Protein AF-A0A7W0UMS9-F1 (afdb_monomer)

Solvent-accessible surface area (backbone atoms only — not comparable to full-atom values): 5933 Å² total; per-residue (Å²): 134,85,78,77,83,72,91,52,102,49,57,61,49,28,27,44,22,52,33,10,50,50,36,23,53,54,12,55,54,39,46,66,58,36,67,54,25,58,73,72,73,45,87,36,61,37,34,51,53,37,15,51,54,38,22,49,50,9,46,50,40,24,62,80,22,65,88,40,64,81,77,70,49,75,71,25,45,56,52,28,54,54,50,43,54,54,51,48,54,62,53,66,24,41,38,52,67,65,71,57,59,76,52,63,78,42,85,82,64,80

Sequence (110 aa):
MREPRRRLAVDVKAAVNLVGMMGKYLGLAALFPVPFAVGYGEPFWPFLATGAIVSGLGFALERLTAGAAQRVGVREGFLVVSVTWLMAAAFAALPYLFIGGEQLSSPLDA

Foldseek 3Di:
DDDPPPPDPFDPLLLLLLLLVLQLVLLVVLLVCQVVCVVVVHDSVQSVVLSCVRNVSSVVSNVVSVPDDNDGDPVSVVVNVVVSVVSSVVSVCRSDVVVDDPLVVDVVSD

pLDDT: mean 86.03, std 12.89, range [39.69, 97.19]

Mean predicted aligned error: 7.0 Å

Structure (mmCIF, N/CA/C/O backbone):
data_AF-A0A7W0UMS9-F1
#
_entry.id   AF-A0A7W0UMS9-F1
#
loop_
_atom_site.group_PDB
_atom_site.id
_atom_site.type_symbol
_atom_site.label_atom_id
_atom_site.label_alt_id
_atom_site.label_comp_id
_atom_site.label_asym_id
_atom_site.label_entity_id
_atom_site.label_seq_id
_atom_site.pdbx_PDB_ins_code
_atom_site.Cartn_x
_atom_site.Cartn_y
_atom_site.Cartn_z
_atom_site.occupancy
_atom_site.B_iso_or_equiv
_atom_site.auth_seq_id
_atom_site.auth_comp_id
_atom_site.auth_asym_id
_atom_site.auth_atom_id
_atom_site.pdbx_PDB_model_num
ATOM 1 N N . MET A 1 1 ? -30.066 4.953 23.344 1.00 43.75 1 MET A N 1
ATOM 2 C CA . MET A 1 1 ? -29.081 4.839 22.246 1.00 43.75 1 MET A CA 1
ATOM 3 C C . MET A 1 1 ? -28.604 3.395 22.225 1.00 43.75 1 MET A C 1
ATOM 5 O O . MET A 1 1 ? -28.157 2.920 23.257 1.00 43.75 1 MET A O 1
ATOM 9 N N . ARG A 1 2 ? -28.853 2.643 21.145 1.00 39.69 2 ARG A N 1
ATOM 10 C CA . ARG A 1 2 ? -28.538 1.205 21.084 1.00 39.69 2 ARG A CA 1
ATOM 11 C C . ARG A 1 2 ? -27.107 1.045 20.578 1.00 39.69 2 ARG A C 1
ATOM 13 O O . ARG A 1 2 ? -26.864 1.291 19.402 1.00 39.69 2 ARG A O 1
ATOM 20 N N . GLU A 1 3 ? -26.178 0.664 21.451 1.00 53.12 3 GLU A N 1
ATOM 21 C CA . GLU A 1 3 ? -24.847 0.246 21.012 1.00 53.12 3 GLU A CA 1
ATOM 22 C C . GLU A 1 3 ? -24.978 -1.033 20.168 1.00 53.12 3 GLU A C 1
ATOM 24 O O . GLU A 1 3 ? -25.588 -2.012 20.617 1.00 53.12 3 GLU A O 1
ATOM 29 N N . PRO A 1 4 ? -24.463 -1.056 18.928 1.00 54.59 4 PRO A N 1
ATOM 30 C CA . PRO A 1 4 ? -24.439 -2.278 18.147 1.00 54.59 4 PRO A CA 1
ATOM 31 C C . PRO A 1 4 ? -23.503 -3.275 18.835 1.00 54.59 4 PRO A C 1
ATOM 33 O O . PRO A 1 4 ? -22.339 -2.977 19.091 1.00 54.59 4 PRO A O 1
ATOM 36 N N . ARG A 1 5 ? -24.015 -4.475 19.135 1.00 54.78 5 ARG A N 1
ATOM 37 C CA . ARG A 1 5 ? -23.235 -5.593 19.689 1.00 54.78 5 ARG A CA 1
ATOM 38 C C . ARG A 1 5 ? -22.008 -5.856 18.804 1.00 54.78 5 ARG A C 1
ATOM 40 O O . ARG A 1 5 ? -22.137 -6.473 17.746 1.00 54.78 5 ARG A O 1
ATOM 47 N N . ARG A 1 6 ? -20.814 -5.429 19.232 1.00 59.31 6 ARG A N 1
ATOM 48 C CA . ARG A 1 6 ? -19.549 -5.873 18.631 1.00 59.31 6 ARG A CA 1
ATOM 49 C C . ARG A 1 6 ? -19.421 -7.380 18.866 1.00 59.31 6 ARG A C 1
ATOM 51 O O . ARG A 1 6 ? -19.183 -7.820 19.983 1.00 59.31 6 ARG A O 1
ATOM 58 N N . ARG A 1 7 ? -19.612 -8.178 17.810 1.00 61.56 7 ARG A N 1
ATOM 59 C CA . ARG A 1 7 ? -19.402 -9.641 17.834 1.00 61.56 7 ARG A CA 1
ATOM 60 C C . ARG A 1 7 ? -17.923 -10.032 17.958 1.00 61.56 7 ARG A C 1
ATOM 62 O O . ARG A 1 7 ? -17.635 -11.174 18.286 1.00 61.56 7 ARG A O 1
ATOM 69 N N . LEU A 1 8 ? -17.007 -9.102 17.687 1.00 70.25 8 LEU A N 1
ATOM 70 C CA . LEU A 1 8 ? -15.562 -9.301 17.741 1.00 70.25 8 LEU A CA 1
ATOM 71 C C . LEU A 1 8 ? -14.965 -8.434 18.847 1.00 70.25 8 LEU A C 1
ATOM 73 O O . LEU A 1 8 ? -15.371 -7.287 19.034 1.00 70.25 8 LEU A O 1
ATOM 77 N 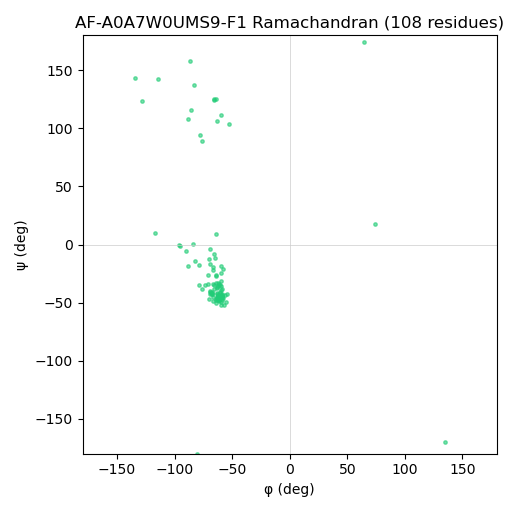N . ALA A 1 9 ? -13.961 -8.968 19.540 1.00 77.38 9 ALA A N 1
ATOM 78 C CA . ALA A 1 9 ? -13.228 -8.249 20.580 1.00 77.38 9 ALA A CA 1
ATOM 79 C C . ALA A 1 9 ? -12.352 -7.097 20.039 1.00 77.38 9 ALA A C 1
ATOM 81 O O . ALA A 1 9 ? -11.725 -6.394 20.830 1.00 77.38 9 ALA A O 1
ATOM 82 N N . VAL A 1 10 ? -12.299 -6.934 18.713 1.00 83.25 10 VAL A N 1
ATOM 83 C CA . VAL A 1 10 ? -11.507 -5.951 17.966 1.00 83.25 10 VAL A CA 1
ATOM 84 C C . VAL A 1 10 ? -12.352 -5.296 16.877 1.00 83.25 10 VAL A C 1
ATOM 86 O O . VAL A 1 10 ? -13.174 -5.956 16.235 1.00 83.25 10 VAL A O 1
ATOM 89 N N . ASP A 1 11 ? -12.130 -4.002 16.643 1.00 88.06 11 ASP A N 1
ATOM 90 C CA . ASP A 1 11 ? -12.685 -3.289 15.489 1.00 88.06 11 ASP A CA 1
ATOM 91 C C . ASP A 1 11 ? -11.924 -3.617 14.204 1.00 88.06 11 ASP A C 1
ATOM 93 O O . ASP A 1 11 ? -10.973 -2.938 13.812 1.00 88.06 11 ASP A O 1
ATOM 97 N N . VAL A 1 12 ? -12.363 -4.667 13.517 1.00 90.06 12 VAL A N 1
ATOM 98 C CA . VAL A 1 12 ? -11.757 -5.056 12.238 1.00 90.06 12 VAL A CA 1
ATOM 99 C C . VAL A 1 12 ? -11.927 -3.962 11.183 1.00 90.06 12 VAL A C 1
ATOM 101 O O . VAL A 1 12 ? -11.035 -3.777 10.364 1.00 90.06 12 VAL A O 1
ATOM 104 N N . LYS A 1 13 ? -13.026 -3.195 11.203 1.00 90.50 13 LYS A N 1
ATOM 105 C CA . LYS A 1 13 ? -13.235 -2.140 10.204 1.00 90.50 13 LYS A CA 1
ATOM 106 C C . LYS A 1 13 ? -12.252 -0.990 10.402 1.00 90.50 13 LYS A C 1
ATOM 108 O O . LYS A 1 13 ? -11.685 -0.526 9.420 1.00 90.50 13 LYS A O 1
ATOM 113 N N . ALA A 1 14 ? -12.021 -0.571 11.647 1.00 90.88 14 ALA A N 1
ATOM 114 C CA . ALA A 1 14 ? -11.019 0.450 11.953 1.00 90.88 14 ALA A CA 1
ATOM 115 C C . ALA A 1 14 ? -9.601 -0.022 11.593 1.00 90.88 14 ALA A C 1
ATOM 117 O O . ALA A 1 14 ? -8.842 0.726 10.981 1.00 90.88 14 ALA A O 1
ATOM 118 N N . ALA A 1 15 ? -9.266 -1.279 11.911 1.00 92.25 15 ALA A N 1
ATOM 119 C CA . ALA A 1 15 ? -7.971 -1.860 11.570 1.00 92.25 15 ALA A CA 1
ATOM 120 C C . ALA A 1 15 ? -7.750 -1.924 10.050 1.00 92.25 15 ALA A C 1
ATOM 122 O O . ALA A 1 15 ? -6.723 -1.465 9.560 1.00 92.25 15 ALA A O 1
ATOM 123 N N . VAL A 1 16 ? -8.730 -2.424 9.289 1.00 92.94 16 VAL A N 1
ATOM 124 C CA . VAL A 1 16 ? -8.659 -2.490 7.819 1.00 92.94 16 VAL A CA 1
ATOM 125 C C . VAL A 1 16 ? -8.576 -1.095 7.199 1.00 92.94 16 VAL A C 1
ATOM 127 O O . VAL A 1 16 ? -7.844 -0.919 6.229 1.00 92.94 16 VAL A O 1
ATOM 130 N N . ASN A 1 17 ? -9.263 -0.095 7.761 1.00 94.44 17 ASN A N 1
ATOM 131 C CA . ASN A 1 17 ? -9.156 1.283 7.284 1.00 94.44 17 ASN A CA 1
ATOM 132 C C . ASN A 1 17 ? -7.729 1.824 7.422 1.00 94.44 17 ASN A C 1
ATOM 134 O O . ASN A 1 17 ? -7.185 2.380 6.469 1.00 94.44 17 ASN A O 1
ATOM 138 N N . LEU A 1 18 ? -7.107 1.611 8.586 1.00 93.25 18 LEU A N 1
ATOM 139 C CA . LEU A 1 18 ? -5.740 2.059 8.839 1.00 93.25 18 LEU A CA 1
ATOM 140 C C . LEU A 1 18 ? -4.716 1.296 7.985 1.00 93.25 18 LEU A C 1
ATOM 142 O O . LEU A 1 18 ? -3.831 1.917 7.402 1.00 93.25 18 LEU A O 1
ATOM 146 N N . VAL A 1 19 ? -4.871 -0.023 7.845 1.00 94.25 19 VAL A N 1
ATOM 147 C CA . VAL A 1 19 ? -4.046 -0.847 6.944 1.00 94.25 19 VAL A CA 1
ATOM 148 C C . VAL A 1 19 ? -4.187 -0.371 5.497 1.00 94.25 19 VAL A C 1
ATOM 150 O O . VAL A 1 19 ? -3.184 -0.214 4.810 1.00 94.25 19 VAL A O 1
ATOM 153 N N . GLY A 1 20 ? -5.408 -0.090 5.034 1.00 93.88 20 GLY A N 1
ATOM 154 C CA . GLY A 1 20 ? -5.659 0.437 3.691 1.00 93.88 20 GLY A CA 1
ATOM 155 C C . GLY A 1 20 ? -4.966 1.779 3.456 1.00 93.88 20 GLY A C 1
ATOM 156 O O . GLY A 1 20 ? -4.291 1.961 2.443 1.00 93.88 20 GLY A O 1
ATOM 157 N N . MET A 1 21 ? -5.042 2.686 4.434 1.00 94.38 21 MET A N 1
ATOM 158 C CA . MET A 1 21 ? -4.332 3.964 4.394 1.00 94.38 21 MET A CA 1
ATOM 159 C C . MET A 1 21 ? -2.810 3.765 4.329 1.00 94.38 21 MET A C 1
ATOM 161 O O . MET A 1 21 ? -2.154 4.386 3.495 1.00 94.38 21 MET A O 1
ATOM 165 N N . MET A 1 22 ? -2.243 2.888 5.163 1.00 93.50 22 MET A N 1
ATOM 166 C CA . MET A 1 22 ? -0.810 2.570 5.137 1.00 93.50 22 MET A CA 1
ATOM 167 C C . MET A 1 22 ? -0.386 1.957 3.797 1.00 93.50 22 MET A C 1
ATOM 169 O O . MET A 1 22 ? 0.573 2.426 3.188 1.00 93.50 22 MET A O 1
ATOM 173 N N . GLY A 1 23 ? -1.134 0.968 3.301 1.00 93.38 23 GLY A N 1
ATOM 174 C CA . GLY A 1 23 ? -0.894 0.322 2.010 1.00 93.38 23 GLY A CA 1
ATOM 175 C C . GLY A 1 23 ? -0.958 1.310 0.847 1.00 93.38 23 GLY A C 1
ATOM 176 O O . GLY A 1 23 ? -0.107 1.277 -0.038 1.00 93.38 23 GLY A O 1
ATOM 177 N N . LYS A 1 24 ? -1.892 2.269 0.889 1.00 93.81 24 LYS A N 1
ATOM 178 C CA . LYS A 1 24 ? -2.000 3.337 -0.111 1.00 93.81 24 LYS A CA 1
ATOM 179 C C . LYS A 1 24 ? -0.691 4.113 -0.257 1.00 93.81 24 LYS A C 1
ATOM 181 O O . LYS A 1 24 ? -0.215 4.295 -1.377 1.00 93.81 24 LYS A O 1
ATOM 186 N N . TYR A 1 25 ? -0.115 4.550 0.863 1.00 94.19 25 TYR A N 1
ATOM 187 C CA . TYR A 1 25 ? 1.146 5.295 0.873 1.00 94.19 25 TYR A CA 1
ATOM 188 C C . TYR A 1 25 ? 2.358 4.411 0.578 1.00 94.19 25 TYR A C 1
ATOM 190 O O . TYR A 1 25 ? 3.274 4.862 -0.106 1.00 94.19 25 TYR A O 1
ATOM 198 N N . LEU A 1 26 ? 2.346 3.152 1.018 1.00 92.19 26 LEU A N 1
ATOM 199 C CA . LEU A 1 26 ? 3.398 2.194 0.689 1.00 92.19 26 LEU A CA 1
ATOM 200 C C . LEU A 1 26 ? 3.495 1.962 -0.828 1.00 92.19 26 LEU A C 1
ATOM 202 O O . LEU A 1 26 ? 4.591 1.961 -1.379 1.00 92.19 26 LEU A O 1
ATOM 206 N N . GLY A 1 27 ? 2.359 1.852 -1.523 1.00 92.25 27 GLY A N 1
ATOM 207 C CA . GLY A 1 27 ? 2.334 1.747 -2.986 1.00 92.25 27 GLY A CA 1
ATOM 208 C C . GLY A 1 27 ? 2.892 2.985 -3.684 1.00 92.25 27 GLY A C 1
ATOM 209 O O . GLY A 1 27 ? 3.630 2.864 -4.656 1.00 92.25 27 GLY A O 1
ATOM 210 N N . LEU A 1 28 ? 2.637 4.181 -3.146 1.00 94.12 28 LEU A N 1
ATOM 211 C CA . LEU A 1 28 ? 3.219 5.413 -3.685 1.00 94.12 28 LEU A CA 1
ATOM 212 C C . LEU A 1 28 ? 4.739 5.445 -3.498 1.00 94.12 28 LEU A C 1
ATOM 214 O O . LEU A 1 28 ? 5.448 5.949 -4.366 1.00 94.12 28 LEU A O 1
ATOM 218 N N . ALA A 1 29 ? 5.254 4.871 -2.408 1.00 93.19 29 ALA A N 1
ATOM 219 C CA . ALA A 1 29 ? 6.692 4.748 -2.190 1.00 93.19 29 ALA A CA 1
ATOM 220 C C . ALA A 1 29 ? 7.367 3.841 -3.235 1.00 93.19 29 ALA A C 1
ATOM 222 O O . ALA A 1 29 ? 8.526 4.073 -3.571 1.00 93.19 29 ALA A O 1
ATOM 223 N N . ALA A 1 30 ? 6.644 2.881 -3.827 1.00 91.06 30 ALA A N 1
ATOM 224 C CA . ALA A 1 30 ? 7.162 2.054 -4.921 1.00 91.06 30 ALA A CA 1
ATOM 225 C C . ALA A 1 30 ? 7.458 2.853 -6.204 1.00 91.06 30 ALA A C 1
ATOM 227 O O . ALA A 1 30 ? 8.129 2.341 -7.093 1.00 91.06 30 ALA A O 1
ATOM 228 N N . LEU A 1 31 ? 7.023 4.115 -6.301 1.00 94.00 31 LEU A N 1
ATOM 229 C CA . LEU A 1 31 ? 7.388 5.017 -7.399 1.00 94.00 31 LEU A CA 1
ATOM 230 C C . LEU A 1 31 ? 8.790 5.620 -7.232 1.00 94.00 31 LEU A C 1
ATOM 232 O O . LEU A 1 31 ? 9.367 6.105 -8.203 1.00 94.00 31 LEU A O 1
ATOM 236 N N . PHE A 1 32 ? 9.357 5.579 -6.024 1.00 95.50 32 PHE A N 1
ATOM 237 C CA . PHE A 1 32 ? 10.695 6.092 -5.733 1.00 95.50 32 PHE A CA 1
ATOM 238 C C . PHE A 1 32 ? 11.815 5.527 -6.632 1.00 95.50 32 PHE A C 1
ATOM 240 O O . PHE A 1 32 ? 12.639 6.320 -7.080 1.00 95.50 32 PHE A O 1
ATOM 247 N N . PRO A 1 33 ? 11.879 4.217 -6.948 1.00 92.75 33 PRO A N 1
ATOM 248 C CA . PRO A 1 33 ? 12.892 3.670 -7.859 1.00 92.75 33 PRO A CA 1
ATOM 249 C C . PRO A 1 33 ? 12.717 4.058 -9.340 1.00 92.75 33 PRO A C 1
ATOM 251 O O . PRO A 1 33 ? 13.645 3.859 -10.122 1.00 92.75 33 PRO A O 1
ATOM 254 N N . VAL A 1 34 ? 11.579 4.631 -9.754 1.00 95.12 34 VAL A N 1
ATOM 255 C CA . VAL A 1 34 ? 11.290 4.924 -11.175 1.00 95.12 34 VAL A CA 1
ATOM 256 C C . VAL A 1 34 ? 12.325 5.857 -11.825 1.00 95.12 34 VAL A C 1
ATOM 258 O O . VAL A 1 34 ? 12.813 5.509 -12.901 1.00 95.12 34 VAL A O 1
ATOM 261 N N . PRO A 1 35 ? 12.727 6.998 -11.223 1.00 96.94 35 PRO A N 1
ATOM 262 C CA . PRO A 1 35 ? 13.738 7.873 -11.820 1.00 96.94 35 PRO A CA 1
ATOM 263 C C . PRO A 1 35 ? 15.094 7.181 -11.996 1.00 96.94 35 PRO A C 1
ATOM 265 O O . PRO A 1 35 ? 15.788 7.441 -12.975 1.00 96.94 35 PRO A O 1
ATOM 268 N N . PHE A 1 36 ? 15.455 6.276 -11.081 1.00 96.44 36 PHE A N 1
ATOM 269 C CA . PHE A 1 36 ? 16.692 5.502 -11.174 1.00 96.44 36 PHE A CA 1
ATOM 270 C C . PHE A 1 36 ? 16.617 4.491 -12.316 1.00 96.44 36 PHE A C 1
ATOM 272 O O . PHE A 1 36 ? 17.526 4.455 -13.136 1.00 96.44 36 PHE A O 1
ATOM 279 N N . ALA A 1 37 ? 15.520 3.735 -12.429 1.00 94.12 37 ALA A N 1
ATOM 280 C CA . ALA A 1 37 ? 15.320 2.796 -13.534 1.00 94.12 37 ALA A CA 1
ATOM 281 C C . ALA A 1 37 ? 15.424 3.500 -14.898 1.00 94.12 37 ALA A C 1
ATOM 283 O O . ALA A 1 37 ? 16.140 3.037 -15.781 1.00 94.12 37 ALA A O 1
ATOM 284 N N . VAL A 1 38 ? 14.810 4.681 -15.033 1.00 96.25 38 VAL A N 1
ATOM 285 C CA . VAL A 1 38 ? 14.938 5.518 -16.238 1.00 96.25 38 VAL A CA 1
ATOM 286 C C . VAL A 1 38 ? 16.387 5.963 -16.467 1.00 96.25 38 VAL A C 1
ATOM 288 O O . VAL A 1 38 ? 16.868 5.896 -17.594 1.00 96.25 38 VAL A O 1
ATOM 291 N N . GLY A 1 39 ? 17.095 6.386 -15.415 1.00 97.19 39 GLY A N 1
ATOM 292 C CA . GLY A 1 39 ? 18.497 6.807 -15.500 1.00 97.19 39 GLY A CA 1
ATOM 293 C C . GLY A 1 39 ? 19.467 5.690 -15.903 1.00 97.19 39 GLY A C 1
ATOM 294 O O . GLY A 1 39 ? 20.436 5.961 -16.608 1.00 97.19 39 GLY A O 1
ATOM 295 N N . TYR A 1 40 ? 19.194 4.446 -15.499 1.00 95.19 40 TYR A N 1
ATOM 296 C CA . TYR A 1 40 ? 19.994 3.267 -15.850 1.00 95.19 40 TYR A CA 1
ATOM 297 C C . TYR A 1 40 ? 19.543 2.572 -17.148 1.00 95.19 40 TYR A C 1
ATOM 299 O O . TYR A 1 40 ? 20.224 1.661 -17.606 1.00 95.19 40 TYR A O 1
ATOM 307 N N . GLY A 1 41 ? 18.435 2.998 -17.767 1.00 92.56 41 GLY A N 1
ATOM 308 C CA . GLY A 1 41 ? 17.880 2.344 -18.961 1.00 92.56 41 GLY A CA 1
ATOM 309 C C . GLY A 1 41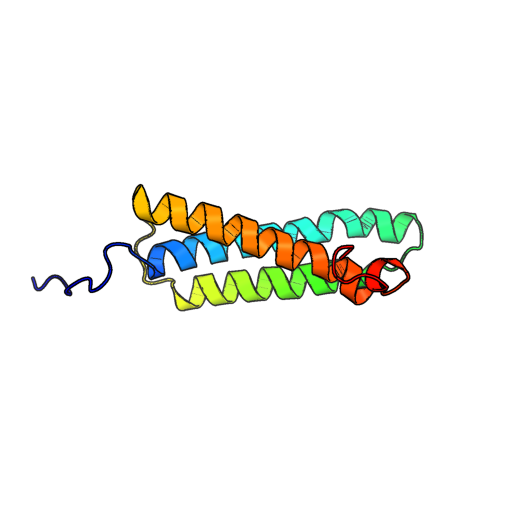 ? 17.187 1.004 -18.677 1.00 92.56 41 GLY A 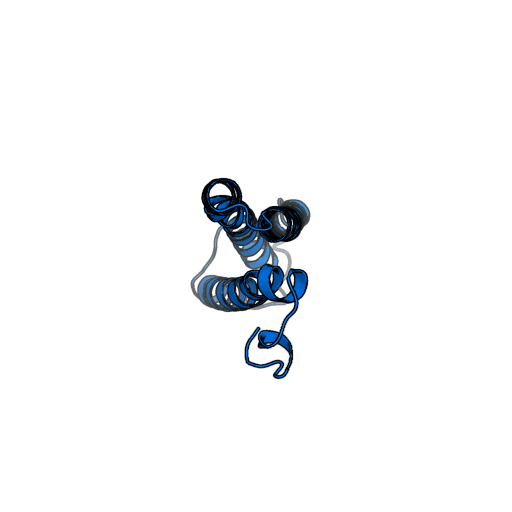C 1
ATOM 310 O O . GLY A 1 41 ? 16.963 0.224 -19.600 1.00 92.56 41 GLY A O 1
ATOM 311 N N . GLU A 1 42 ? 16.841 0.746 -17.416 1.00 91.44 42 GLU A N 1
ATOM 312 C CA . GLU A 1 42 ? 16.174 -0.473 -16.956 1.00 91.44 42 GLU A CA 1
ATOM 313 C C . GLU A 1 42 ? 14.639 -0.365 -17.070 1.00 91.44 42 GLU A C 1
ATOM 315 O O . GLU A 1 42 ? 14.076 0.741 -17.066 1.00 91.44 42 GLU A O 1
ATOM 320 N N . PRO A 1 43 ? 13.906 -1.495 -17.126 1.00 91.81 43 PRO A N 1
ATOM 321 C CA . PRO A 1 43 ? 12.447 -1.488 -17.139 1.00 91.81 43 PRO A CA 1
ATOM 322 C C . PRO A 1 43 ? 11.854 -0.815 -15.888 1.00 91.81 43 PRO A C 1
ATOM 324 O O . PRO A 1 43 ? 11.896 -1.350 -14.785 1.00 91.81 43 PRO A O 1
ATOM 327 N N . PHE A 1 44 ? 11.228 0.352 -16.061 1.00 94.38 44 PHE A N 1
ATOM 328 C CA . PHE A 1 44 ? 10.597 1.105 -14.963 1.00 94.38 44 PHE A CA 1
ATOM 329 C C . PHE A 1 44 ? 9.130 0.717 -14.708 1.00 94.38 44 PHE A C 1
ATOM 331 O O . PHE A 1 44 ? 8.571 1.011 -13.648 1.00 94.38 44 PHE A O 1
ATOM 338 N N . TRP A 1 45 ? 8.478 0.074 -15.682 1.00 94.12 45 TRP A N 1
ATOM 339 C CA . TRP A 1 45 ? 7.057 -0.274 -15.615 1.00 94.12 45 TRP A CA 1
ATOM 340 C C . TRP A 1 45 ? 6.669 -1.200 -14.439 1.00 94.12 45 TRP A C 1
ATOM 342 O O . TRP A 1 45 ? 5.562 -1.009 -13.931 1.00 94.12 45 TRP A O 1
ATOM 352 N N . PRO A 1 46 ? 7.513 -2.133 -13.934 1.00 93.69 46 PRO A N 1
ATOM 353 C CA . PRO A 1 46 ? 7.151 -2.993 -12.801 1.00 93.69 46 PRO A CA 1
ATOM 354 C C . PRO A 1 46 ? 6.881 -2.199 -11.521 1.00 93.69 46 PRO A C 1
ATOM 356 O O . PRO A 1 46 ? 5.970 -2.525 -10.757 1.00 93.69 46 PRO A O 1
ATOM 359 N N . PHE A 1 47 ? 7.627 -1.112 -11.313 1.00 93.31 47 PHE A N 1
ATOM 360 C CA . PHE A 1 47 ? 7.439 -0.195 -10.191 1.00 93.31 47 PHE A CA 1
ATOM 361 C C . PHE A 1 47 ? 6.137 0.602 -10.320 1.00 93.31 47 PHE A C 1
ATOM 363 O O . PHE A 1 47 ? 5.405 0.752 -9.342 1.00 93.31 47 PHE A O 1
ATOM 370 N N . LEU A 1 48 ? 5.798 1.044 -11.538 1.00 95.19 48 LEU A N 1
ATOM 371 C CA . LEU A 1 48 ? 4.524 1.711 -11.822 1.00 95.19 48 LEU A CA 1
ATOM 372 C C . LEU A 1 48 ? 3.331 0.773 -11.603 1.00 95.19 48 LEU A C 1
ATOM 374 O O . LEU A 1 48 ? 2.367 1.155 -10.944 1.00 95.19 48 LEU A O 1
ATOM 378 N N . ALA A 1 49 ? 3.403 -0.452 -12.130 1.00 95.06 49 ALA A N 1
ATOM 379 C CA . ALA A 1 49 ? 2.355 -1.458 -11.984 1.00 95.06 49 ALA A CA 1
ATOM 380 C C . ALA A 1 49 ? 2.152 -1.836 -10.511 1.00 95.06 49 ALA A C 1
ATOM 382 O O . ALA A 1 49 ? 1.023 -1.821 -10.020 1.00 95.06 49 ALA A O 1
ATOM 383 N N . THR A 1 50 ? 3.246 -2.0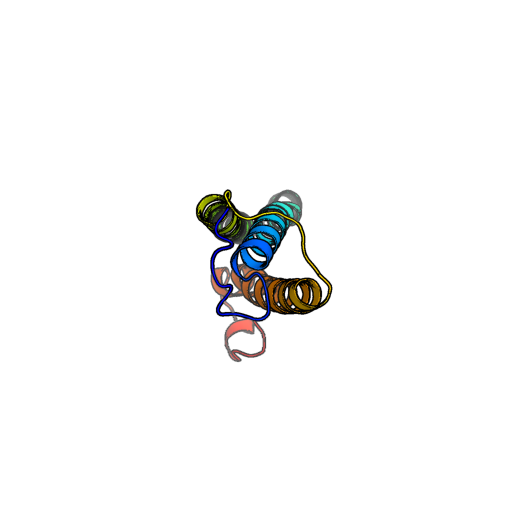89 -9.788 1.00 94.38 50 THR A N 1
ATOM 384 C CA . THR A 1 50 ? 3.217 -2.376 -8.348 1.00 94.38 50 THR A CA 1
ATOM 385 C C . THR A 1 50 ? 2.605 -1.216 -7.577 1.00 94.38 50 THR A C 1
ATOM 387 O O . THR A 1 50 ? 1.643 -1.416 -6.839 1.00 94.38 50 THR A O 1
ATOM 390 N N . GLY A 1 51 ? 3.094 0.009 -7.789 1.00 95.12 51 GLY A N 1
ATOM 391 C CA . GLY A 1 51 ? 2.564 1.187 -7.110 1.00 95.12 51 GLY A CA 1
ATOM 392 C C . GLY A 1 51 ? 1.075 1.395 -7.382 1.00 95.12 51 GLY A C 1
ATOM 393 O O . GLY A 1 51 ? 0.307 1.612 -6.448 1.00 95.12 51 GLY A O 1
ATOM 394 N N . ALA A 1 52 ? 0.633 1.235 -8.632 1.00 96.38 52 ALA A N 1
ATOM 395 C CA . ALA A 1 52 ? -0.774 1.362 -9.005 1.00 96.38 52 ALA A CA 1
ATOM 396 C C . ALA A 1 52 ? -1.666 0.303 -8.335 1.00 96.38 52 ALA A C 1
ATOM 398 O O . ALA A 1 52 ? -2.713 0.649 -7.783 1.00 96.38 52 ALA A O 1
ATOM 399 N N . ILE A 1 53 ? -1.255 -0.969 -8.345 1.00 95.25 53 ILE A N 1
ATOM 400 C CA . ILE A 1 53 ? -2.010 -2.072 -7.729 1.00 95.25 53 ILE A CA 1
ATOM 401 C C . ILE A 1 53 ? -2.108 -1.868 -6.219 1.00 95.25 53 ILE A C 1
ATOM 403 O O . ILE A 1 53 ? -3.200 -1.910 -5.650 1.00 95.25 53 ILE A O 1
ATOM 407 N N . VAL A 1 54 ? -0.973 -1.610 -5.573 1.00 95.31 54 VAL A N 1
ATOM 408 C CA . VAL A 1 54 ? -0.875 -1.484 -4.119 1.00 95.31 54 VAL A CA 1
ATOM 409 C C . VAL A 1 54 ? -1.624 -0.253 -3.628 1.00 95.31 54 VAL A C 1
ATOM 411 O O . VAL A 1 54 ? -2.451 -0.348 -2.716 1.00 95.31 54 VAL A O 1
ATOM 414 N N . SER A 1 55 ? -1.396 0.901 -4.261 1.00 95.69 55 SER A N 1
ATOM 415 C CA . SER A 1 55 ? -2.099 2.125 -3.894 1.00 95.69 55 SER A CA 1
ATOM 416 C C . SER A 1 55 ? -3.59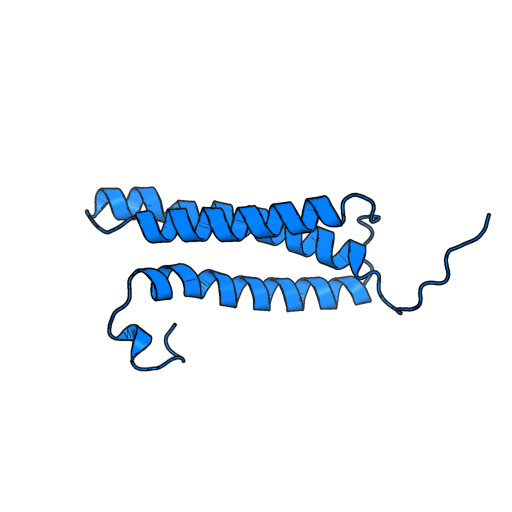2 2.039 -4.185 1.00 95.69 55 SER A C 1
ATOM 418 O O . SER A 1 55 ? -4.393 2.502 -3.371 1.00 95.69 55 SER A O 1
ATOM 420 N N . GLY A 1 56 ? -3.978 1.410 -5.298 1.00 96.75 56 GLY A N 1
ATOM 421 C CA . GLY A 1 56 ? -5.372 1.172 -5.659 1.00 96.75 56 GLY A CA 1
ATOM 422 C C . GLY A 1 56 ? -6.092 0.275 -4.653 1.00 96.75 56 GLY A C 1
ATOM 423 O O . GLY A 1 56 ? -7.187 0.613 -4.203 1.00 96.75 56 GLY A O 1
ATOM 424 N N . LEU A 1 57 ? -5.462 -0.825 -4.235 1.00 95.44 57 LEU A N 1
ATOM 425 C CA . LEU A 1 57 ? -6.020 -1.733 -3.234 1.00 95.44 57 LEU A CA 1
ATOM 426 C C . LEU A 1 57 ? -6.119 -1.064 -1.858 1.00 95.44 57 LEU A C 1
ATOM 428 O O . LEU A 1 57 ? -7.169 -1.135 -1.220 1.00 95.44 57 LEU A O 1
ATOM 432 N N . GLY A 1 58 ? -5.072 -0.358 -1.421 1.00 95.00 58 GLY A N 1
ATOM 433 C CA . GLY A 1 58 ? -5.091 0.400 -0.168 1.00 95.00 58 GLY A CA 1
ATOM 434 C C . GLY A 1 58 ? -6.203 1.453 -0.141 1.00 95.00 58 GLY A C 1
ATOM 435 O O . GLY A 1 58 ? -6.977 1.533 0.814 1.00 95.00 58 GLY A O 1
ATOM 436 N N . PHE A 1 59 ? -6.362 2.194 -1.240 1.00 95.75 59 PHE A N 1
ATOM 437 C CA . PHE A 1 59 ? -7.445 3.158 -1.410 1.00 95.75 59 PHE A CA 1
ATOM 438 C C . PHE A 1 59 ? -8.834 2.504 -1.402 1.00 95.75 59 PHE A C 1
ATOM 440 O O . PHE A 1 59 ? -9.756 3.028 -0.775 1.00 95.75 59 PHE A O 1
ATOM 447 N N . ALA A 1 60 ? -9.003 1.354 -2.061 1.00 95.62 60 ALA A N 1
ATOM 448 C CA . ALA A 1 60 ? -10.263 0.615 -2.046 1.00 95.62 60 ALA A CA 1
ATOM 449 C C . ALA A 1 60 ? -10.630 0.165 -0.624 1.00 95.62 60 ALA A C 1
ATOM 451 O O . ALA A 1 60 ? -11.761 0.380 -0.186 1.00 95.62 60 ALA A O 1
ATOM 452 N N . LEU A 1 61 ? -9.671 -0.384 0.130 1.00 93.75 61 LEU A N 1
ATOM 453 C CA . LEU A 1 61 ? -9.869 -0.773 1.529 1.00 93.75 61 LEU A CA 1
ATOM 454 C C . LEU A 1 61 ? -10.260 0.425 2.399 1.00 93.75 61 LEU A C 1
ATOM 456 O O . LEU A 1 61 ? -11.221 0.330 3.164 1.00 93.75 61 LEU A O 1
ATOM 460 N N . GLU A 1 62 ? -9.572 1.558 2.242 1.00 92.44 62 GLU A N 1
ATOM 461 C CA . GLU A 1 62 ? -9.880 2.811 2.939 1.00 92.44 62 GLU A CA 1
ATOM 462 C C . GLU A 1 62 ? -11.308 3.285 2.625 1.00 92.44 62 GLU A C 1
ATOM 464 O O . GLU A 1 62 ? -12.073 3.611 3.533 1.00 92.44 62 GLU A O 1
ATOM 469 N N . ARG A 1 63 ? -11.719 3.260 1.352 1.00 92.88 63 ARG A N 1
ATOM 470 C CA . ARG A 1 63 ? -13.062 3.686 0.930 1.00 92.88 63 ARG A CA 1
ATOM 471 C C . ARG A 1 63 ? -14.171 2.767 1.422 1.00 92.88 63 ARG A C 1
ATOM 473 O O . ARG A 1 63 ? -15.197 3.263 1.881 1.00 92.88 63 ARG A O 1
ATOM 480 N N . LEU A 1 64 ? -13.963 1.453 1.391 1.00 93.69 64 LEU A N 1
ATOM 481 C CA . LEU A 1 64 ? -14.934 0.472 1.889 1.00 93.69 64 LEU A CA 1
ATOM 482 C C . LEU A 1 64 ? -15.129 0.549 3.412 1.00 93.69 64 LEU A C 1
ATOM 484 O O . LEU A 1 64 ? -16.143 0.086 3.937 1.00 93.69 64 LEU A O 1
ATOM 488 N N . THR A 1 65 ? -14.177 1.148 4.129 1.00 91.12 65 THR A N 1
ATOM 489 C CA . THR A 1 65 ? -14.177 1.244 5.595 1.00 91.12 65 THR A CA 1
ATOM 490 C C . THR A 1 65 ? -14.250 2.677 6.124 1.00 91.12 65 THR A C 1
ATOM 492 O O . THR A 1 65 ? -14.152 2.876 7.330 1.00 91.12 65 THR A O 1
ATOM 495 N N . ALA A 1 66 ? -14.510 3.668 5.265 1.00 83.50 66 ALA A N 1
ATOM 496 C CA . ALA A 1 66 ? -14.494 5.095 5.611 1.00 83.50 66 ALA A CA 1
ATOM 497 C C . ALA A 1 66 ? -15.453 5.503 6.752 1.00 83.50 66 ALA A C 1
ATOM 499 O O . ALA A 1 66 ? -15.254 6.532 7.387 1.00 83.50 66 ALA A O 1
ATOM 500 N N . GLY A 1 67 ? -16.490 4.704 7.033 1.00 78.75 67 GLY A N 1
ATOM 501 C CA . GLY A 1 67 ? -17.413 4.926 8.154 1.00 78.75 67 GLY A CA 1
ATOM 502 C C . GLY A 1 67 ? -16.940 4.369 9.505 1.00 78.75 67 GLY A C 1
ATOM 503 O O . GLY A 1 67 ? -17.683 4.444 10.482 1.00 78.75 67 GLY A O 1
ATOM 504 N N . ALA A 1 68 ? -15.756 3.755 9.573 1.00 81.00 68 ALA A N 1
ATOM 505 C CA . ALA A 1 68 ? -15.199 3.222 10.810 1.00 81.00 68 ALA A CA 1
ATOM 506 C C . ALA A 1 68 ? -14.497 4.323 11.614 1.00 81.00 68 ALA A C 1
ATOM 508 O O . ALA A 1 68 ? -13.755 5.137 11.067 1.00 81.00 68 ALA A O 1
ATOM 509 N N . ALA A 1 69 ? -14.696 4.339 12.932 1.00 67.00 69 ALA A N 1
ATOM 510 C CA . ALA A 1 69 ? -13.940 5.237 13.792 1.00 67.00 69 ALA A CA 1
ATOM 511 C C . ALA A 1 69 ? -12.455 4.840 13.762 1.00 67.00 69 ALA A C 1
ATOM 513 O O . ALA A 1 69 ? -12.112 3.724 14.132 1.00 67.00 69 ALA A O 1
ATOM 514 N N . GLN A 1 70 ? -11.566 5.772 13.411 1.00 64.50 70 GLN A N 1
ATOM 515 C CA . GLN A 1 70 ? -10.098 5.607 13.401 1.00 64.50 70 GLN A CA 1
ATOM 516 C C . GLN A 1 70 ? -9.471 5.358 14.792 1.00 64.50 70 GLN A C 1
ATOM 518 O O . GLN A 1 70 ? -8.254 5.378 14.956 1.00 64.50 70 GLN A O 1
ATOM 523 N N . ARG A 1 71 ? -10.282 5.132 15.831 1.00 72.81 71 ARG A N 1
ATOM 524 C CA . ARG A 1 71 ? -9.785 4.848 17.178 1.00 72.81 71 ARG A CA 1
ATOM 525 C C . ARG A 1 71 ? -9.334 3.394 17.250 1.00 72.81 71 ARG A C 1
ATOM 527 O O . ARG A 1 71 ? -10.132 2.496 17.505 1.00 72.81 71 ARG A O 1
ATOM 534 N N . VAL A 1 72 ? -8.044 3.191 17.022 1.00 80.06 72 VAL A N 1
ATOM 535 C CA . VAL A 1 72 ? -7.361 1.904 17.153 1.00 80.06 72 VAL A CA 1
ATOM 536 C C . VAL A 1 72 ? -6.930 1.734 18.609 1.00 80.06 72 VAL A C 1
ATOM 538 O O . VAL A 1 72 ? -6.143 2.522 19.131 1.00 80.06 72 VAL A O 1
ATOM 541 N N . GLY A 1 73 ? -7.494 0.734 19.287 1.00 85.38 73 GLY A N 1
ATOM 542 C CA . GLY A 1 73 ? -7.051 0.316 20.614 1.00 85.38 73 GLY A CA 1
ATOM 543 C C . GLY A 1 73 ? -5.821 -0.590 20.538 1.00 85.38 73 GLY A C 1
ATOM 544 O O . GLY A 1 73 ? -5.329 -0.919 19.462 1.00 85.38 73 GLY A O 1
ATOM 545 N N . VAL A 1 74 ? -5.324 -1.041 21.693 1.00 88.56 74 VAL A N 1
ATOM 546 C CA . VAL A 1 74 ? -4.114 -1.886 21.766 1.00 88.56 74 VAL A CA 1
ATOM 547 C C . VAL A 1 74 ? -4.270 -3.182 20.961 1.00 88.56 74 VAL A C 1
ATOM 549 O O . VAL A 1 74 ? -3.363 -3.574 20.231 1.00 88.56 74 VAL A O 1
ATOM 552 N N . ARG A 1 75 ? -5.434 -3.840 21.054 1.00 88.94 75 ARG A N 1
ATOM 553 C CA . ARG A 1 75 ? -5.699 -5.107 20.352 1.00 88.94 75 ARG A CA 1
ATOM 554 C C . ARG A 1 75 ? -5.762 -4.911 18.839 1.00 88.94 75 ARG A C 1
ATOM 556 O O . ARG A 1 75 ? -5.208 -5.712 18.094 1.00 88.94 75 ARG A O 1
ATOM 563 N N . GLU A 1 76 ? -6.415 -3.841 18.391 1.00 89.81 76 GLU A N 1
ATOM 564 C CA . GLU A 1 76 ? -6.463 -3.466 16.981 1.00 89.81 76 GLU A CA 1
ATOM 565 C C . GLU A 1 76 ? -5.074 -3.075 16.462 1.00 89.81 76 GLU A C 1
ATOM 567 O O . GLU A 1 76 ? -4.742 -3.415 15.332 1.00 89.81 76 GLU A O 1
ATOM 572 N N . GLY A 1 77 ? -4.236 -2.442 17.287 1.00 90.75 77 GLY A N 1
ATOM 573 C CA . GLY A 1 77 ? -2.860 -2.090 16.936 1.00 90.75 77 GLY A CA 1
ATOM 574 C C . GLY A 1 77 ? -2.016 -3.308 16.555 1.00 90.75 77 GLY A C 1
ATOM 575 O O . GLY A 1 77 ? -1.365 -3.294 15.513 1.00 90.75 77 GLY A O 1
ATOM 576 N N . PHE A 1 78 ? -2.085 -4.397 17.330 1.00 93.19 78 PHE A N 1
ATOM 577 C CA . PHE A 1 78 ? -1.392 -5.648 16.987 1.00 93.19 78 PHE A CA 1
ATOM 578 C C . PHE A 1 78 ? -1.857 -6.231 15.649 1.00 93.19 78 PHE A C 1
ATOM 580 O O . PHE A 1 7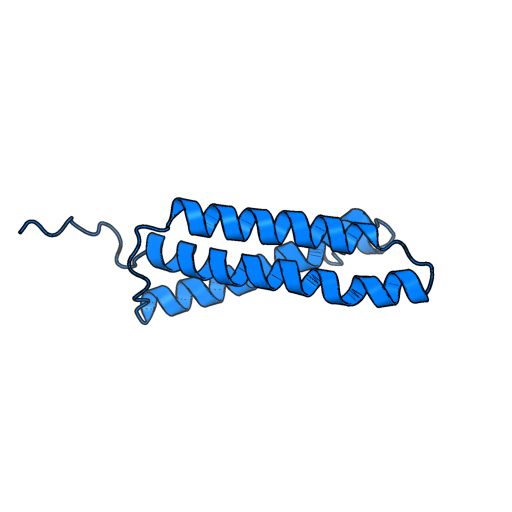8 ? -1.031 -6.693 14.857 1.00 93.19 78 PHE A O 1
ATOM 587 N N . LEU A 1 79 ? -3.167 -6.184 15.380 1.00 92.06 79 LEU A N 1
ATOM 588 C CA . LEU A 1 79 ? -3.725 -6.630 14.105 1.00 92.06 79 LEU A CA 1
ATOM 589 C C . LEU A 1 79 ? -3.222 -5.755 12.952 1.00 92.06 79 LEU A C 1
ATOM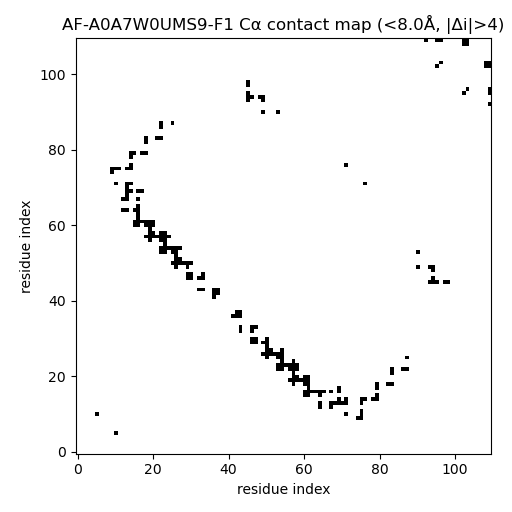 591 O O . LEU A 1 79 ? -2.755 -6.290 11.952 1.00 92.06 79 LEU A O 1
ATOM 595 N N . VAL A 1 80 ? -3.276 -4.430 13.107 1.00 93.50 80 VAL A N 1
ATOM 596 C CA . VAL A 1 80 ? -2.804 -3.471 12.099 1.00 93.50 80 VAL A CA 1
ATOM 597 C C . VAL A 1 80 ? -1.340 -3.726 11.770 1.00 93.50 80 VAL A C 1
ATOM 599 O O . VAL A 1 80 ? -1.016 -3.912 10.607 1.00 93.50 80 VAL A O 1
ATOM 602 N N . VAL A 1 81 ? -0.463 -3.794 12.774 1.00 95.00 81 VAL A N 1
ATOM 603 C CA . VAL A 1 81 ? 0.978 -3.996 12.557 1.00 95.00 81 VAL A CA 1
ATOM 604 C C . VAL A 1 81 ? 1.239 -5.307 11.818 1.00 95.00 81 VAL A C 1
ATOM 606 O O . VAL A 1 81 ? 1.941 -5.313 10.810 1.00 95.00 81 VAL A O 1
ATOM 609 N N . SER A 1 82 ? 0.640 -6.407 12.281 1.00 95.38 82 SER A N 1
ATOM 610 C CA . SER A 1 82 ? 0.857 -7.731 11.686 1.00 95.38 82 SER A CA 1
ATOM 611 C C . SER A 1 82 ? 0.380 -7.787 10.232 1.00 95.38 82 SER A C 1
ATOM 613 O O . SER A 1 82 ? 1.099 -8.271 9.360 1.00 95.38 82 SER A O 1
ATOM 615 N N . VAL A 1 83 ? -0.816 -7.256 9.955 1.00 94.25 83 VAL A N 1
ATOM 616 C CA . VAL A 1 83 ? -1.384 -7.241 8.600 1.00 94.25 83 VAL A CA 1
ATOM 617 C C . VAL A 1 83 ? -0.606 -6.296 7.690 1.00 94.25 83 VAL A C 1
ATOM 619 O O . VAL A 1 83 ? -0.348 -6.661 6.548 1.00 94.25 83 VAL A O 1
ATOM 622 N N . THR A 1 84 ? -0.190 -5.122 8.173 1.00 93.69 84 THR A N 1
ATOM 623 C CA . THR A 1 84 ? 0.615 -4.178 7.387 1.00 93.69 84 THR A CA 1
ATOM 624 C C . THR A 1 84 ? 1.941 -4.801 6.964 1.00 93.69 84 THR A C 1
ATOM 626 O O . THR A 1 84 ? 2.306 -4.681 5.800 1.00 93.69 84 THR A O 1
ATOM 629 N N . TRP A 1 85 ? 2.648 -5.504 7.855 1.00 94.88 85 TRP A N 1
ATOM 630 C CA . TRP A 1 85 ? 3.906 -6.166 7.494 1.00 94.88 85 TRP A CA 1
ATOM 631 C C . TRP A 1 85 ? 3.713 -7.327 6.520 1.00 94.88 85 TRP A C 1
ATOM 633 O O . TRP A 1 85 ? 4.464 -7.437 5.553 1.00 94.88 85 TRP A O 1
ATOM 643 N N . LEU A 1 86 ? 2.685 -8.156 6.726 1.00 94.12 86 LEU A N 1
ATOM 644 C CA . LEU A 1 86 ? 2.359 -9.237 5.794 1.00 94.12 86 LEU A CA 1
ATOM 645 C C . LEU A 1 86 ? 2.009 -8.690 4.402 1.00 94.12 86 LEU A C 1
ATOM 647 O O . LEU A 1 86 ? 2.480 -9.192 3.385 1.00 94.12 86 LEU A O 1
ATOM 651 N N . MET A 1 87 ? 1.210 -7.626 4.367 1.00 91.75 87 MET A N 1
ATOM 652 C CA . MET A 1 87 ? 0.839 -6.916 3.150 1.00 91.75 87 MET A CA 1
ATOM 653 C C . MET A 1 87 ? 2.066 -6.298 2.466 1.00 91.75 87 MET A C 1
ATOM 655 O O . MET A 1 87 ? 2.221 -6.435 1.258 1.00 91.75 87 MET A O 1
ATOM 659 N N . ALA A 1 88 ? 2.955 -5.657 3.229 1.00 91.12 88 ALA A N 1
ATOM 660 C CA . ALA A 1 88 ? 4.178 -5.060 2.706 1.00 91.12 88 ALA A CA 1
ATOM 661 C C . ALA A 1 88 ? 5.088 -6.101 2.045 1.00 91.12 88 ALA A C 1
ATOM 663 O O . ALA A 1 88 ? 5.568 -5.852 0.944 1.00 91.12 88 ALA A O 1
ATOM 664 N N . ALA A 1 89 ? 5.272 -7.269 2.668 1.00 92.31 89 ALA A N 1
ATOM 665 C CA . ALA A 1 89 ? 6.043 -8.366 2.086 1.00 92.31 89 ALA A CA 1
ATOM 666 C C . ALA A 1 89 ? 5.418 -8.863 0.771 1.00 92.31 89 ALA A C 1
ATOM 668 O O . ALA A 1 89 ? 6.099 -8.928 -0.248 1.00 92.31 89 ALA A O 1
ATOM 669 N N . ALA A 1 90 ? 4.104 -9.116 0.759 1.00 90.81 90 ALA A N 1
ATOM 670 C CA . ALA A 1 90 ? 3.395 -9.545 -0.449 1.00 90.81 90 ALA A CA 1
ATOM 671 C C . ALA A 1 90 ? 3.498 -8.523 -1.595 1.00 90.81 90 ALA A C 1
ATOM 673 O O . ALA A 1 90 ? 3.575 -8.889 -2.764 1.00 90.81 90 ALA A O 1
ATOM 674 N N . PHE A 1 91 ? 3.498 -7.231 -1.269 1.00 90.62 91 PHE A N 1
ATOM 675 C CA . PHE A 1 91 ? 3.608 -6.158 -2.252 1.00 90.62 91 PHE A CA 1
ATOM 676 C C . PHE A 1 91 ? 5.036 -5.922 -2.734 1.00 90.62 91 PHE A C 1
ATOM 678 O O . PHE A 1 91 ? 5.228 -5.616 -3.908 1.00 90.62 91 PHE A O 1
ATOM 685 N N . ALA A 1 92 ? 6.026 -6.091 -1.859 1.00 88.69 92 ALA A N 1
ATOM 686 C CA . ALA A 1 92 ? 7.436 -5.998 -2.216 1.00 88.69 92 ALA A CA 1
ATOM 687 C C . ALA A 1 92 ? 7.855 -7.086 -3.214 1.00 88.69 92 ALA A C 1
ATOM 689 O O . ALA A 1 92 ? 8.756 -6.839 -4.007 1.00 88.69 92 ALA A O 1
ATOM 690 N N . ALA A 1 93 ? 7.165 -8.230 -3.222 1.00 89.94 93 ALA A N 1
ATOM 691 C CA . ALA A 1 93 ? 7.391 -9.304 -4.184 1.00 89.94 93 ALA A CA 1
ATOM 692 C C . ALA A 1 93 ? 6.913 -8.967 -5.614 1.00 89.94 93 ALA A C 1
ATOM 694 O O . ALA A 1 93 ? 7.439 -9.491 -6.594 1.00 89.94 93 ALA A O 1
ATOM 695 N N . LEU A 1 94 ? 5.926 -8.071 -5.779 1.00 89.75 94 LEU A N 1
ATOM 696 C CA . LEU A 1 94 ? 5.283 -7.814 -7.080 1.00 89.75 94 LEU A CA 1
ATOM 697 C C . LEU A 1 94 ? 6.243 -7.371 -8.203 1.00 89.75 94 LEU A C 1
ATOM 699 O O . LEU A 1 94 ? 6.139 -7.931 -9.295 1.00 89.75 94 LEU A O 1
ATOM 703 N N . PRO A 1 95 ? 7.183 -6.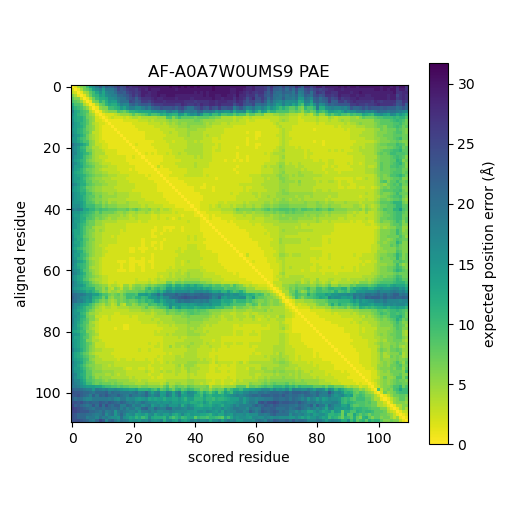424 -7.997 1.00 86.38 95 PRO A N 1
ATOM 704 C CA . PRO A 1 95 ? 8.130 -6.040 -9.041 1.00 86.38 95 PRO A CA 1
ATOM 705 C C . PRO A 1 95 ? 8.979 -7.223 -9.525 1.00 86.38 95 PRO A C 1
ATOM 707 O O . PRO A 1 95 ? 9.218 -7.341 -10.726 1.00 86.38 95 PRO A O 1
ATOM 710 N N . TYR A 1 96 ? 9.384 -8.116 -8.615 1.00 84.44 96 TYR A N 1
ATOM 711 C CA . TYR A 1 96 ? 10.169 -9.310 -8.942 1.00 84.44 96 TYR A CA 1
ATOM 712 C C . TYR A 1 96 ? 9.346 -10.320 -9.746 1.00 84.44 96 TYR A C 1
ATOM 714 O O . TYR A 1 96 ? 9.821 -10.836 -10.758 1.00 84.44 96 TYR A O 1
ATOM 722 N N . LEU A 1 97 ? 8.076 -10.524 -9.372 1.00 85.31 97 LEU A N 1
ATOM 723 C CA . LEU A 1 97 ? 7.146 -11.355 -10.145 1.00 85.31 97 LEU A CA 1
ATOM 724 C C . LEU A 1 97 ? 6.927 -10.815 -11.570 1.00 85.31 97 LEU A C 1
ATOM 726 O O . LEU A 1 97 ? 6.756 -11.596 -12.503 1.00 85.31 97 LEU A O 1
ATOM 730 N N . PHE A 1 98 ? 6.920 -9.490 -11.747 1.00 86.00 98 PHE A N 1
ATOM 731 C CA . PHE A 1 98 ? 6.702 -8.839 -13.042 1.00 86.00 98 PHE A CA 1
ATOM 732 C C . PHE A 1 98 ? 7.905 -8.885 -13.983 1.00 86.00 98 PHE A C 1
ATOM 734 O O . PHE A 1 98 ? 7.715 -9.029 -15.190 1.00 86.00 98 PHE A O 1
ATOM 741 N N . ILE A 1 99 ? 9.122 -8.729 -13.456 1.00 82.19 99 ILE A N 1
ATOM 742 C CA . ILE A 1 99 ? 10.352 -8.786 -14.260 1.00 82.19 99 ILE A CA 1
ATOM 743 C C . ILE A 1 99 ? 10.618 -10.228 -14.708 1.00 82.19 99 ILE A C 1
ATOM 745 O O . ILE A 1 99 ? 11.076 -10.448 -15.830 1.00 82.19 99 ILE A O 1
ATOM 749 N N . GLY A 1 100 ? 10.271 -11.208 -13.868 1.00 69.81 100 GLY A N 1
ATOM 750 C CA . GLY A 1 100 ? 10.642 -12.599 -14.092 1.00 69.81 100 GLY A CA 1
ATOM 751 C C . GLY A 1 100 ? 12.160 -12.812 -14.027 1.00 69.81 100 GLY A C 1
ATOM 752 O O . GLY A 1 100 ? 12.929 -11.867 -13.887 1.00 69.81 100 GLY A O 1
ATOM 753 N N . GLY A 1 101 ? 12.619 -14.063 -14.099 1.00 67.44 101 GLY A N 1
ATOM 754 C CA . GLY A 1 101 ? 14.055 -14.383 -14.096 1.00 67.44 101 GLY A CA 1
ATOM 755 C C . GLY A 1 101 ? 14.423 -15.531 -13.164 1.00 67.44 101 GLY A C 1
ATOM 756 O O . GLY A 1 101 ? 13.545 -16.220 -12.643 1.00 67.44 101 GLY A O 1
ATOM 757 N N . GLU A 1 102 ? 15.725 -15.747 -12.955 1.00 63.34 102 GLU A N 1
ATOM 758 C CA . GLU A 1 102 ? 16.228 -16.832 -12.099 1.00 63.34 102 GLU A CA 1
ATOM 759 C C . GLU A 1 102 ? 15.733 -16.729 -10.650 1.00 63.34 102 GLU A C 1
ATOM 761 O O . GLU A 1 102 ? 15.575 -17.756 -9.997 1.00 63.34 102 GLU A O 1
ATOM 766 N N . GLN A 1 103 ? 15.369 -15.532 -10.178 1.00 64.12 103 GLN A N 1
ATOM 767 C CA . GLN A 1 103 ? 14.710 -15.319 -8.884 1.00 64.12 103 GLN A CA 1
ATOM 768 C C . GLN A 1 103 ? 13.358 -16.044 -8.748 1.00 64.12 103 GLN A C 1
ATOM 770 O O . GLN A 1 103 ? 12.883 -16.238 -7.641 1.00 64.12 103 GLN A O 1
ATOM 775 N N . LEU A 1 104 ? 12.715 -16.471 -9.840 1.00 63.31 104 LEU A N 1
ATOM 776 C CA . LEU A 1 104 ? 11.483 -17.272 -9.781 1.00 63.31 104 LEU A CA 1
ATOM 777 C C . LEU A 1 104 ? 11.735 -18.783 -9.870 1.00 63.31 104 LEU A C 1
ATOM 779 O O . LEU A 1 104 ? 10.784 -19.563 -9.814 1.00 63.31 104 LEU A O 1
ATOM 783 N N . SER A 1 105 ? 12.992 -19.220 -10.013 1.00 69.38 105 SER A N 1
ATOM 784 C CA . SER A 1 105 ? 13.340 -20.651 -10.016 1.00 69.38 105 SER A CA 1
ATOM 785 C C . SER A 1 105 ? 13.091 -21.315 -8.655 1.00 69.38 105 SER A C 1
ATOM 787 O O . SER A 1 105 ? 12.857 -22.523 -8.584 1.00 69.38 105 SER A O 1
ATOM 789 N N . SER A 1 106 ? 13.048 -20.509 -7.592 1.00 71.56 106 SER A N 1
ATOM 790 C CA . SER A 1 106 ? 12.619 -20.871 -6.248 1.00 71.56 106 SER A CA 1
ATOM 791 C C . SER A 1 106 ? 11.563 -19.863 -5.775 1.00 71.56 106 SER A C 1
ATOM 793 O O . SER A 1 106 ? 11.845 -18.669 -5.716 1.00 71.56 106 SER A O 1
ATOM 795 N N . PRO A 1 107 ? 10.349 -20.296 -5.387 1.00 61.62 107 PRO A N 1
ATOM 796 C CA . PRO A 1 107 ? 9.298 -19.388 -4.920 1.00 61.62 107 PRO A CA 1
ATOM 797 C C . PRO A 1 107 ? 9.635 -18.672 -3.599 1.00 61.62 107 PRO A C 1
ATOM 799 O O . PRO A 1 107 ? 8.874 -17.805 -3.183 1.00 61.62 107 PRO A O 1
ATOM 802 N N . LEU A 1 108 ? 10.733 -19.043 -2.926 1.00 71.50 108 LEU A N 1
ATOM 803 C CA . LEU A 1 108 ? 11.232 -18.371 -1.721 1.00 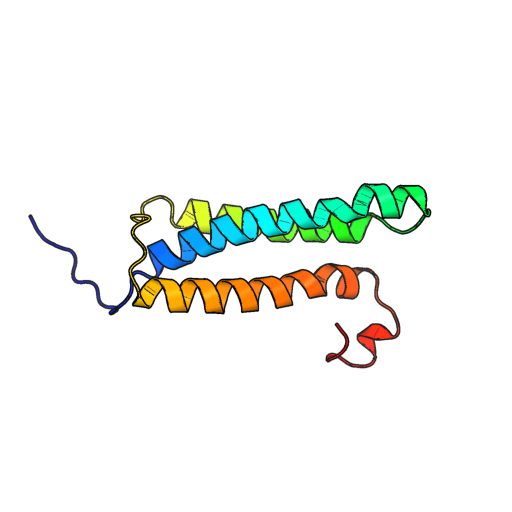71.50 108 LEU A CA 1
ATOM 804 C C . LEU A 1 108 ? 12.062 -17.114 -2.021 1.00 71.50 108 LEU A C 1
ATOM 806 O O . LEU A 1 108 ? 12.310 -16.342 -1.098 1.00 71.50 108 LEU A O 1
ATOM 810 N N . ASP A 1 109 ? 12.486 -16.917 -3.270 1.00 72.06 109 ASP A N 1
ATOM 811 C CA . ASP A 1 109 ? 13.419 -15.849 -3.652 1.00 72.06 109 ASP A CA 1
ATOM 812 C C . ASP A 1 109 ? 12.695 -14.594 -4.187 1.00 72.06 109 ASP A C 1
ATOM 814 O O . ASP A 1 109 ? 13.348 -13.606 -4.538 1.00 72.06 109 ASP A O 1
ATOM 818 N N . ALA A 1 110 ? 11.357 -14.640 -4.248 1.00 62.97 110 ALA A N 1
ATOM 819 C CA . ALA A 1 110 ? 10.476 -13.553 -4.679 1.00 62.97 110 ALA A CA 1
ATOM 820 C C . ALA A 1 110 ? 10.049 -12.624 -3.532 1.00 62.97 110 ALA A C 1
ATOM 822 O O . ALA A 1 110 ? 9.796 -13.116 -2.407 1.00 62.97 110 ALA A O 1
#

Radius of gyration: 17.32 Å; Cα contacts (8 Å, |Δi|>4): 122; chains: 1; bounding box: 49×29×41 Å

Secondary structure (DSSP, 8-state):
------SSSS-HHHHHHHHHHHHHHHHHHTTTTHHHHHHHT---HHHHHHHHHHHHHHHHHHHHTTTS-----HHHHHHHHHHHHHHHHHHHTHHHHHH-SGGGSSTT--